Protein AF-X1E195-F1 (afdb_monomer_lite)

Structure (mmCIF, N/CA/C/O backbone):
data_AF-X1E195-F1
#
_entry.id   AF-X1E195-F1
#
loop_
_atom_site.group_PDB
_atom_site.id
_atom_site.type_symbol
_atom_site.label_atom_id
_atom_site.label_alt_id
_atom_site.label_comp_id
_atom_site.label_asym_id
_atom_site.label_entity_id
_atom_site.label_seq_id
_atom_site.pdbx_PDB_ins_code
_atom_site.Cartn_x
_atom_site.Cartn_y
_atom_site.Cartn_z
_atom_site.occupancy
_atom_site.B_iso_or_equiv
_atom_site.auth_seq_id
_atom_site.auth_comp_id
_atom_site.auth_asym_id
_atom_site.auth_atom_id
_atom_site.pdbx_PDB_model_num
ATOM 1 N N . PHE A 1 1 ? 10.621 -7.093 -25.517 1.00 59.00 1 PHE A N 1
ATOM 2 C CA . PHE A 1 1 ? 11.046 -7.569 -24.187 1.00 59.00 1 PHE A CA 1
ATOM 3 C C . PHE A 1 1 ? 11.530 -6.372 -23.389 1.00 59.00 1 PHE A C 1
ATOM 5 O O . PHE A 1 1 ? 12.389 -5.658 -23.884 1.00 59.00 1 PHE A O 1
ATOM 12 N N . ILE A 1 2 ? 10.930 -6.096 -22.230 1.00 75.50 2 ILE A N 1
ATOM 13 C CA . ILE A 1 2 ? 11.366 -5.004 -21.343 1.00 75.50 2 ILE A CA 1
ATOM 14 C C . ILE A 1 2 ? 12.363 -5.608 -20.339 1.00 75.50 2 ILE A C 1
ATOM 16 O O . ILE A 1 2 ? 12.016 -6.642 -19.758 1.00 75.50 2 ILE A O 1
ATOM 20 N N . PRO A 1 3 ? 13.558 -5.019 -20.135 1.00 83.38 3 PRO A N 1
ATOM 21 C CA . PRO A 1 3 ? 14.528 -5.499 -19.148 1.00 83.38 3 PRO A CA 1
ATOM 22 C C . PRO A 1 3 ? 13.936 -5.565 -17.735 1.00 83.38 3 PRO A C 1
ATOM 24 O O . PRO A 1 3 ? 13.050 -4.777 -17.385 1.00 83.38 3 PRO A O 1
ATOM 27 N N . VAL A 1 4 ? 14.407 -6.511 -16.922 1.00 81.50 4 VAL A N 1
ATOM 28 C CA . VAL A 1 4 ? 13.854 -6.778 -15.581 1.00 81.50 4 VAL A CA 1
ATOM 29 C C . VAL A 1 4 ? 14.012 -5.558 -14.676 1.00 81.50 4 VAL A C 1
ATOM 31 O O . VAL A 1 4 ? 13.087 -5.204 -13.953 1.00 81.50 4 VAL A O 1
ATOM 34 N N . GLU A 1 5 ? 15.133 -4.859 -14.796 1.00 82.00 5 GLU A N 1
ATOM 35 C CA . GLU A 1 5 ? 15.492 -3.670 -14.027 1.00 82.00 5 GLU A CA 1
ATOM 36 C C . GLU A 1 5 ? 14.474 -2.549 -14.254 1.00 82.00 5 GLU A C 1
ATOM 38 O O . GLU A 1 5 ? 13.954 -1.968 -13.302 1.00 82.00 5 GLU A O 1
ATOM 43 N N . PHE A 1 6 ? 14.105 -2.305 -15.515 1.00 81.50 6 PHE A N 1
ATOM 44 C CA . PHE A 1 6 ? 13.091 -1.312 -15.867 1.00 81.50 6 PHE A CA 1
ATOM 45 C C . PHE A 1 6 ? 11.710 -1.682 -15.322 1.00 81.50 6 PHE A C 1
ATOM 47 O O . PHE A 1 6 ? 10.991 -0.812 -14.830 1.00 81.50 6 PHE A O 1
ATOM 54 N N . ARG A 1 7 ? 11.331 -2.966 -15.368 1.00 80.19 7 ARG A N 1
ATOM 55 C CA . ARG A 1 7 ? 10.049 -3.424 -14.804 1.00 80.19 7 ARG A CA 1
ATOM 56 C C . ARG A 1 7 ? 10.008 -3.224 -13.290 1.00 80.19 7 ARG A C 1
ATOM 58 O O . ARG A 1 7 ? 8.984 -2.779 -12.780 1.00 80.19 7 ARG A O 1
ATOM 65 N N . THR A 1 8 ? 11.110 -3.501 -12.597 1.00 83.19 8 THR A N 1
ATOM 66 C CA . THR A 1 8 ? 11.234 -3.305 -11.148 1.00 83.19 8 THR A CA 1
ATOM 67 C C . THR A 1 8 ? 11.143 -1.831 -10.774 1.00 83.19 8 THR A C 1
ATOM 69 O O . THR A 1 8 ? 10.352 -1.479 -9.908 1.00 83.19 8 THR A O 1
ATOM 72 N N . VAL A 1 9 ? 11.866 -0.951 -11.472 1.00 83.62 9 VAL A N 1
ATOM 73 C CA . VAL A 1 9 ? 11.823 0.500 -11.225 1.00 83.62 9 VAL A CA 1
ATOM 74 C C . VAL A 1 9 ? 10.405 1.058 -11.388 1.00 83.62 9 VAL A C 1
ATOM 76 O O . VAL A 1 9 ? 9.917 1.802 -10.539 1.00 83.62 9 VAL A O 1
ATOM 79 N N . ILE A 1 10 ? 9.711 0.659 -12.456 1.00 81.50 10 ILE A N 1
ATOM 80 C CA . ILE A 1 10 ? 8.328 1.080 -12.704 1.00 81.50 10 ILE A CA 1
ATOM 81 C C . ILE A 1 10 ? 7.386 0.513 -11.631 1.00 81.50 10 ILE A C 1
ATOM 83 O O . ILE A 1 10 ? 6.524 1.231 -11.123 1.00 81.50 10 ILE A O 1
ATOM 87 N N . SER A 1 11 ? 7.562 -0.757 -11.255 1.00 81.25 11 SER A N 1
ATOM 88 C CA . SER A 1 11 ? 6.790 -1.393 -10.183 1.00 81.25 11 SER A CA 1
ATOM 89 C C . SER A 1 11 ? 6.966 -0.661 -8.851 1.00 81.25 11 SER A C 1
ATOM 91 O O . SER A 1 11 ? 5.976 -0.367 -8.185 1.00 81.25 11 SER A O 1
ATOM 93 N N . ASN A 1 12 ? 8.201 -0.300 -8.495 1.00 84.44 12 ASN A N 1
ATOM 94 C CA . ASN A 1 12 ? 8.529 0.428 -7.270 1.00 84.44 12 ASN A CA 1
ATOM 95 C C . ASN A 1 12 ? 7.882 1.812 -7.245 1.00 84.44 12 ASN A C 1
ATOM 97 O O . ASN A 1 12 ? 7.271 2.187 -6.244 1.00 84.44 12 ASN A O 1
ATOM 101 N N . PHE A 1 13 ? 7.914 2.523 -8.373 1.00 84.31 13 PHE A N 1
ATOM 102 C CA . PHE A 1 13 ? 7.269 3.825 -8.502 1.00 84.31 13 PHE A CA 1
ATOM 103 C C . PHE A 1 13 ? 5.759 3.752 -8.255 1.00 84.31 13 PHE A C 1
ATOM 105 O O . PHE A 1 13 ? 5.232 4.479 -7.412 1.00 84.31 13 PHE A O 1
ATOM 112 N N . PHE A 1 14 ? 5.054 2.840 -8.933 1.00 81.88 14 PHE A N 1
ATOM 113 C CA . PHE A 1 14 ? 3.611 2.671 -8.729 1.00 81.88 14 PHE A CA 1
ATOM 114 C C . PHE A 1 14 ? 3.276 2.154 -7.329 1.00 81.88 14 PHE A C 1
ATOM 116 O O . PHE A 1 14 ? 2.253 2.527 -6.753 1.00 81.88 14 PHE A O 1
ATOM 123 N N . TYR A 1 15 ? 4.139 1.320 -6.755 1.00 83.06 15 TYR A N 1
ATOM 124 C CA . TYR A 1 15 ? 3.988 0.851 -5.388 1.00 83.06 15 TYR A CA 1
ATOM 125 C C . TYR A 1 15 ? 4.113 2.001 -4.372 1.00 83.06 15 TYR A C 1
ATOM 127 O O . TYR A 1 15 ? 3.313 2.089 -3.432 1.00 83.06 15 TYR A O 1
ATOM 135 N N . ASN A 1 16 ? 5.074 2.907 -4.578 1.00 86.25 16 ASN A N 1
ATOM 136 C CA . ASN A 1 16 ? 5.259 4.113 -3.774 1.00 86.25 16 ASN A CA 1
ATOM 137 C C . ASN A 1 16 ? 4.086 5.088 -3.947 1.00 86.25 16 ASN A C 1
ATOM 139 O O . ASN A 1 16 ? 3.608 5.653 -2.972 1.00 86.25 16 ASN A O 1
ATOM 143 N N . LEU A 1 17 ? 3.555 5.227 -5.163 1.00 84.44 17 LEU A N 1
ATOM 144 C CA . LEU A 1 17 ? 2.428 6.116 -5.455 1.00 84.44 17 LEU A CA 1
ATOM 145 C C . LEU A 1 17 ? 1.119 5.676 -4.775 1.00 84.44 17 LEU A C 1
ATOM 147 O O . LEU A 1 17 ? 0.302 6.519 -4.417 1.00 84.44 17 LEU A O 1
ATOM 151 N N . ARG A 1 18 ? 0.953 4.372 -4.516 1.00 82.62 18 ARG A N 1
ATOM 152 C CA . ARG A 1 18 ? -0.170 3.800 -3.743 1.00 82.62 18 ARG A CA 1
ATOM 153 C C . ARG A 1 18 ? -0.014 3.900 -2.222 1.00 82.62 18 ARG A C 1
ATOM 155 O O . ARG A 1 18 ? -0.838 3.361 -1.484 1.00 82.62 18 ARG A O 1
ATOM 162 N N . PHE A 1 19 ? 1.019 4.588 -1.739 1.00 87.44 19 PHE A N 1
ATOM 163 C CA . PHE A 1 19 ? 1.229 4.874 -0.318 1.00 87.44 19 PHE A CA 1
ATOM 164 C C . PHE A 1 19 ? -0.007 5.452 0.408 1.00 87.44 19 PHE A C 1
ATOM 166 O O . PHE A 1 19 ? -0.307 4.956 1.497 1.00 87.44 19 PHE A O 1
ATOM 173 N N . PRO A 1 20 ? -0.766 6.423 -0.151 1.00 86.75 20 PRO A N 1
ATOM 174 C CA . PRO A 1 20 ? -1.887 7.041 0.562 1.00 86.75 20 PRO A CA 1
ATOM 175 C C . PRO A 1 20 ? -2.948 6.034 1.020 1.00 86.75 20 PRO A C 1
ATOM 177 O O . PRO A 1 20 ? -3.450 6.146 2.136 1.00 86.75 20 PRO A O 1
ATOM 180 N N . ILE A 1 21 ? -3.228 5.010 0.206 1.00 86.06 21 ILE A N 1
ATOM 181 C CA . ILE A 1 21 ? -4.182 3.938 0.527 1.00 86.06 21 ILE A CA 1
ATOM 182 C C . ILE A 1 21 ? -3.751 3.212 1.806 1.00 86.06 21 ILE A C 1
ATOM 184 O O . ILE A 1 21 ? -4.523 3.094 2.758 1.00 86.06 21 ILE A O 1
ATOM 188 N N . ARG A 1 22 ? -2.494 2.754 1.846 1.00 88.44 22 ARG A N 1
ATOM 189 C CA . ARG A 1 22 ? -1.944 1.983 2.972 1.00 88.44 22 ARG A CA 1
ATOM 190 C C . ARG A 1 22 ? -1.816 2.840 4.226 1.00 88.44 22 ARG A C 1
ATOM 192 O O . ARG A 1 22 ? -2.089 2.368 5.329 1.00 88.44 22 ARG A O 1
ATOM 199 N N . PHE A 1 23 ? -1.436 4.106 4.060 1.00 90.12 23 PHE A N 1
ATOM 200 C CA . PHE A 1 23 ? -1.293 5.058 5.154 1.00 90.12 23 PHE A CA 1
ATOM 201 C C . PHE A 1 23 ? -2.630 5.371 5.827 1.00 90.12 23 PHE A C 1
ATOM 203 O O . PHE A 1 23 ? -2.749 5.223 7.043 1.00 90.12 23 PHE A O 1
ATOM 210 N N . VAL A 1 24 ? -3.652 5.734 5.044 1.00 90.00 24 VAL A N 1
ATOM 211 C CA . VAL A 1 24 ? -4.993 6.038 5.564 1.00 90.00 24 VAL A CA 1
ATOM 212 C C . VAL A 1 24 ? -5.589 4.810 6.249 1.00 90.00 24 VAL A C 1
ATOM 214 O O . VAL A 1 24 ? -6.061 4.916 7.377 1.00 90.00 24 VAL A O 1
ATOM 217 N N . ASN A 1 25 ? -5.496 3.629 5.634 1.00 90.56 25 ASN A N 1
ATOM 218 C CA . ASN A 1 25 ? -5.968 2.389 6.254 1.00 90.56 25 ASN A CA 1
ATOM 219 C C . ASN A 1 25 ? -5.206 2.046 7.548 1.00 90.56 25 ASN A C 1
ATOM 221 O O . ASN A 1 25 ? -5.823 1.679 8.546 1.00 90.56 25 ASN A O 1
ATOM 225 N N . SER A 1 26 ? -3.885 2.241 7.590 1.00 89.94 26 SER A N 1
ATOM 226 C CA . SER A 1 26 ? -3.094 2.043 8.815 1.00 89.94 26 SER A CA 1
ATOM 227 C C . SER A 1 26 ? -3.515 2.987 9.945 1.00 89.94 26 SER A C 1
ATOM 229 O O . SER A 1 26 ? -3.553 2.573 11.105 1.00 89.94 26 SER A O 1
ATOM 231 N N . LEU A 1 27 ? -3.856 4.238 9.618 1.00 90.88 27 LEU A N 1
ATOM 232 C CA . LEU A 1 27 ? -4.391 5.202 10.581 1.00 90.88 27 LEU A CA 1
ATOM 233 C C . LEU A 1 27 ? -5.783 4.799 11.075 1.00 90.88 27 LEU A C 1
ATOM 235 O O . LEU A 1 27 ? -6.015 4.798 12.282 1.00 90.88 27 LEU A O 1
ATOM 239 N N . LEU A 1 28 ? -6.682 4.406 10.167 1.00 90.00 28 LEU A N 1
ATOM 240 C CA . LEU A 1 28 ? -8.039 3.964 10.507 1.00 90.00 28 LEU A CA 1
ATOM 241 C C . LEU A 1 28 ? -8.057 2.707 11.387 1.00 90.00 28 LEU A C 1
ATOM 243 O O . LEU A 1 28 ? -9.018 2.488 12.116 1.00 90.00 28 LEU A O 1
ATOM 247 N N . GLN A 1 29 ? -7.007 1.890 11.335 1.00 90.88 29 GLN A N 1
ATOM 248 C CA . GLN A 1 29 ? -6.828 0.712 12.189 1.00 90.88 29 GLN A CA 1
ATOM 249 C C . GLN A 1 29 ? -6.048 0.998 13.486 1.00 90.88 29 GLN A C 1
ATOM 251 O O . GLN A 1 29 ? -5.655 0.065 14.182 1.00 90.88 29 GLN A O 1
ATOM 256 N N . PHE A 1 30 ? -5.746 2.266 13.792 1.00 90.25 30 PHE A N 1
ATOM 257 C CA . PHE A 1 30 ? -4.897 2.689 14.918 1.00 90.25 30 PHE A CA 1
ATOM 258 C C . PHE A 1 30 ? -3.501 2.038 14.956 1.00 90.25 30 PHE A C 1
ATOM 260 O O . PHE A 1 30 ? -2.856 1.951 16.004 1.00 90.25 30 PHE A O 1
ATOM 267 N N . LYS A 1 31 ? -2.966 1.620 13.804 1.00 88.88 31 LYS A N 1
ATOM 268 C CA . LYS A 1 31 ? -1.632 1.013 13.695 1.00 88.88 31 LYS A CA 1
ATOM 269 C C . LYS A 1 31 ? -0.563 2.093 13.505 1.00 88.88 31 LYS A C 1
ATOM 271 O O . LYS A 1 31 ? 0.096 2.149 12.467 1.00 88.88 31 LYS A O 1
ATOM 276 N N . GLY A 1 32 ? -0.353 2.929 14.525 1.00 87.44 32 GLY A N 1
ATOM 277 C CA . GLY A 1 32 ? 0.564 4.080 14.468 1.00 87.44 32 GLY A CA 1
ATOM 278 C C . GLY A 1 32 ? 1.987 3.730 14.010 1.00 87.44 32 GLY A C 1
ATOM 279 O O . GLY A 1 32 ? 2.534 4.399 13.141 1.00 87.44 32 GLY 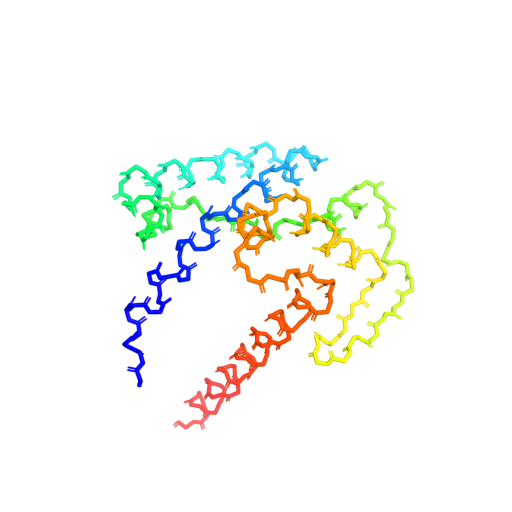A O 1
ATOM 280 N N . ILE A 1 33 ? 2.556 2.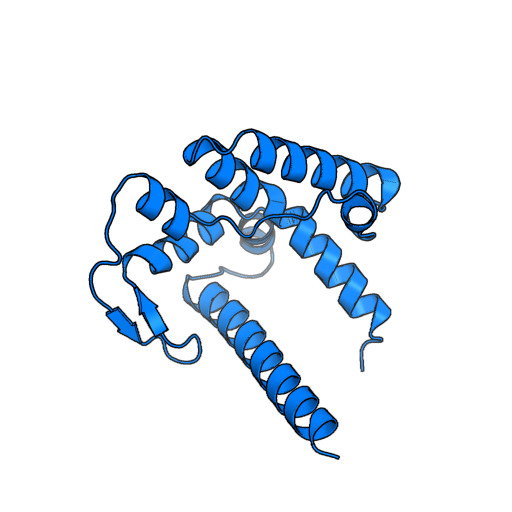622 14.500 1.00 87.88 33 ILE A N 1
ATOM 281 C CA . ILE A 1 33 ? 3.894 2.160 14.083 1.00 87.88 33 ILE A CA 1
ATOM 282 C C . ILE A 1 33 ? 3.932 1.866 12.578 1.00 87.88 33 ILE A C 1
ATOM 284 O O . ILE A 1 33 ? 4.881 2.252 11.899 1.00 87.88 33 ILE A O 1
ATOM 288 N N . LYS A 1 34 ? 2.898 1.211 12.036 1.00 86.81 34 LYS A N 1
ATOM 289 C CA . LYS A 1 34 ? 2.831 0.899 10.602 1.00 86.81 34 LYS A CA 1
ATOM 290 C C . LYS A 1 34 ? 2.640 2.156 9.762 1.00 86.81 34 LYS A C 1
ATOM 292 O O . LYS A 1 34 ? 3.323 2.308 8.757 1.00 86.81 34 LYS A O 1
ATOM 297 N N . ALA A 1 35 ? 1.779 3.070 10.206 1.00 88.12 35 ALA A N 1
ATOM 298 C CA . ALA A 1 35 ? 1.557 4.346 9.534 1.00 88.12 35 ALA A CA 1
ATOM 299 C C . ALA A 1 35 ? 2.855 5.171 9.444 1.00 88.12 35 ALA A C 1
ATOM 301 O O . ALA A 1 35 ? 3.183 5.690 8.378 1.00 88.12 35 ALA A O 1
ATOM 302 N N . THR A 1 36 ? 3.639 5.228 10.526 1.00 89.25 36 THR A N 1
ATOM 303 C CA . THR A 1 36 ? 4.942 5.911 10.537 1.00 89.25 36 THR A CA 1
ATOM 304 C C . THR A 1 36 ? 5.971 5.205 9.657 1.00 89.25 36 THR A C 1
ATOM 306 O O . THR A 1 36 ? 6.720 5.879 8.953 1.00 89.25 36 THR A O 1
ATOM 309 N N . LYS A 1 37 ? 6.001 3.863 9.646 1.00 88.88 37 LYS A N 1
ATOM 310 C CA . LYS A 1 37 ? 6.882 3.103 8.744 1.00 88.88 37 LYS A CA 1
ATOM 311 C C . LYS A 1 37 ? 6.561 3.377 7.272 1.00 88.88 37 LYS A C 1
ATOM 313 O O . LYS A 1 37 ? 7.478 3.620 6.495 1.00 88.88 37 LYS A O 1
ATOM 318 N N . GLU A 1 38 ? 5.281 3.395 6.909 1.00 89.06 38 GLU A N 1
ATOM 319 C CA . GLU A 1 38 ? 4.820 3.745 5.560 1.00 89.06 38 GLU A CA 1
ATOM 320 C C . GLU A 1 38 ? 5.207 5.182 5.194 1.00 89.06 38 GLU A C 1
ATOM 322 O O . GLU A 1 38 ? 5.744 5.408 4.113 1.00 89.06 38 GLU A O 1
ATOM 327 N N . LEU A 1 39 ? 4.990 6.151 6.096 1.00 90.00 39 LEU A N 1
ATOM 328 C CA . LEU A 1 39 ? 5.362 7.551 5.860 1.00 90.00 39 LEU A CA 1
ATOM 329 C C . LEU A 1 39 ? 6.867 7.707 5.657 1.00 90.00 39 LEU A C 1
ATOM 331 O O . LEU A 1 39 ? 7.300 8.337 4.695 1.00 90.00 39 LEU A O 1
ATOM 335 N N . GLY A 1 40 ? 7.666 7.123 6.552 1.00 88.31 40 GLY A N 1
ATOM 336 C CA . GLY A 1 40 ? 9.121 7.148 6.455 1.00 88.31 40 GLY A CA 1
ATOM 337 C C . GLY A 1 40 ? 9.605 6.488 5.168 1.00 88.31 40 GLY A C 1
ATOM 338 O O . GLY A 1 40 ? 10.450 7.047 4.471 1.00 88.31 40 GLY A O 1
ATOM 339 N N . GLY A 1 41 ? 9.020 5.344 4.806 1.00 87.69 41 GLY A N 1
ATOM 340 C CA . GLY A 1 41 ? 9.333 4.648 3.566 1.00 87.69 41 GLY A CA 1
ATOM 341 C C . GLY A 1 41 ? 9.002 5.476 2.325 1.00 87.69 41 GLY A C 1
ATOM 342 O O . GLY A 1 41 ? 9.847 5.614 1.443 1.00 87.69 41 GLY A O 1
ATOM 343 N N . PHE A 1 42 ? 7.821 6.100 2.284 1.00 88.88 42 PHE A N 1
ATOM 344 C CA . PHE A 1 42 ? 7.418 6.988 1.194 1.00 88.88 42 PHE A CA 1
ATOM 345 C C . PHE A 1 42 ? 8.341 8.198 1.065 1.00 88.88 42 PHE A C 1
ATOM 347 O O . PHE A 1 42 ? 8.775 8.525 -0.040 1.00 88.88 42 PHE A O 1
ATOM 354 N N . LEU A 1 43 ? 8.682 8.851 2.179 1.00 89.12 43 LEU A N 1
ATOM 355 C CA . LEU A 1 43 ? 9.586 9.999 2.177 1.00 89.12 43 LEU A CA 1
ATOM 356 C C . LEU A 1 43 ? 10.976 9.613 1.676 1.00 89.12 43 LEU A C 1
ATOM 358 O O . LEU A 1 43 ? 11.524 10.313 0.829 1.00 89.12 43 LEU A O 1
ATOM 362 N N . LEU A 1 44 ? 11.534 8.491 2.133 1.00 86.94 44 LEU A N 1
ATOM 363 C CA . LEU A 1 44 ? 12.861 8.037 1.707 1.00 86.94 44 LEU A CA 1
ATOM 364 C C . LEU A 1 44 ? 12.892 7.602 0.246 1.00 86.94 44 LEU A C 1
ATOM 366 O O . LEU A 1 44 ? 13.788 8.003 -0.496 1.00 86.94 44 LEU A O 1
ATOM 370 N N . ASN A 1 45 ? 11.896 6.835 -0.192 1.00 87.31 45 ASN A N 1
ATOM 371 C CA . ASN A 1 45 ? 11.771 6.440 -1.590 1.00 87.31 45 ASN A CA 1
ATOM 372 C C . ASN A 1 45 ? 11.571 7.666 -2.493 1.00 87.31 45 ASN A C 1
ATOM 374 O O . ASN A 1 45 ? 12.134 7.728 -3.581 1.00 87.31 45 ASN A O 1
ATOM 378 N N . SER A 1 46 ? 10.827 8.677 -2.041 1.00 85.31 46 SER A N 1
ATOM 379 C CA . SER A 1 46 ? 10.567 9.880 -2.839 1.00 85.31 46 SER A CA 1
ATOM 380 C C . SER A 1 46 ? 11.758 10.844 -2.881 1.00 85.31 46 SER A C 1
ATOM 382 O O . SER A 1 46 ? 12.006 11.448 -3.921 1.00 85.31 46 SER A O 1
ATOM 384 N N . THR A 1 47 ? 12.512 10.974 -1.786 1.00 86.88 47 THR A N 1
ATOM 385 C CA . THR A 1 47 ? 13.668 11.884 -1.690 1.00 86.88 47 THR A CA 1
ATOM 386 C C . THR A 1 47 ? 14.949 11.258 -2.235 1.00 86.88 47 THR A C 1
ATOM 388 O O . THR A 1 47 ? 15.551 11.794 -3.160 1.00 86.88 47 THR A O 1
ATOM 391 N N . VAL A 1 48 ? 15.355 10.111 -1.691 1.00 86.06 48 VAL A N 1
ATOM 392 C CA . VAL A 1 48 ? 16.607 9.425 -2.046 1.00 86.06 48 VAL A CA 1
ATOM 393 C C . VAL A 1 48 ? 16.408 8.524 -3.263 1.00 86.06 48 VAL A C 1
ATOM 395 O O . VAL A 1 48 ? 17.267 8.449 -4.135 1.00 86.06 48 VAL A O 1
ATOM 398 N N . GLY A 1 49 ? 15.252 7.866 -3.358 1.00 79.75 49 GLY A N 1
ATOM 399 C CA . GLY A 1 49 ? 14.916 6.946 -4.446 1.00 79.75 49 GLY A CA 1
ATOM 400 C C . GLY A 1 49 ? 14.412 7.616 -5.727 1.00 79.75 49 GLY A C 1
ATOM 401 O O . GLY A 1 49 ? 13.695 6.966 -6.482 1.00 79.75 49 GLY A O 1
ATOM 402 N N . LEU A 1 50 ? 14.741 8.888 -5.986 1.00 83.12 50 LEU A N 1
ATOM 403 C CA . LEU A 1 50 ? 14.327 9.624 -7.192 1.00 83.12 50 LEU A CA 1
ATOM 404 C C . LEU A 1 50 ? 12.805 9.543 -7.440 1.00 83.12 50 LEU A C 1
ATOM 406 O O . LEU A 1 50 ? 12.356 8.944 -8.415 1.00 83.12 50 LEU A O 1
ATOM 410 N N . ALA A 1 51 ? 11.998 10.122 -6.545 1.00 81.31 51 ALA A N 1
ATOM 411 C CA . ALA A 1 51 ? 10.528 10.118 -6.617 1.00 81.31 51 ALA A CA 1
ATOM 412 C C . ALA A 1 51 ? 9.857 8.726 -6.523 1.00 81.31 51 ALA A C 1
ATOM 414 O O . ALA A 1 51 ? 8.713 8.551 -6.941 1.00 81.31 51 ALA A O 1
ATOM 415 N N . GLY A 1 52 ? 10.534 7.736 -5.937 1.00 78.38 52 GLY A N 1
ATOM 416 C CA . GLY A 1 52 ? 9.994 6.393 -5.704 1.00 78.38 52 GLY A CA 1
ATOM 417 C C . GLY A 1 52 ? 10.424 5.341 -6.723 1.00 78.38 52 GLY A C 1
ATOM 418 O O . GLY A 1 52 ? 9.950 4.212 -6.657 1.00 78.38 52 GLY A O 1
ATOM 419 N N . LEU A 1 53 ? 11.322 5.687 -7.647 1.00 81.81 53 LEU A N 1
ATOM 420 C CA . LEU A 1 53 ? 11.920 4.752 -8.606 1.00 81.81 53 LEU A CA 1
ATOM 421 C C . LEU A 1 53 ? 12.856 3.743 -7.913 1.00 81.81 53 LEU A C 1
ATOM 423 O O . LEU A 1 53 ? 12.925 2.575 -8.298 1.00 81.81 53 LEU A O 1
ATOM 427 N N . GLY A 1 54 ? 13.563 4.195 -6.876 1.00 80.94 54 GLY A N 1
ATOM 428 C CA . GLY A 1 54 ? 14.442 3.396 -6.029 1.00 80.94 54 GLY A CA 1
ATOM 429 C C . GLY A 1 54 ? 13.772 2.987 -4.717 1.00 80.94 54 GLY A C 1
ATOM 430 O O . GLY A 1 54 ? 13.248 3.824 -3.984 1.00 80.94 54 GLY A O 1
ATOM 431 N N . GLU A 1 55 ? 13.844 1.697 -4.391 1.00 79.62 55 GLU A N 1
ATOM 432 C CA . GLU A 1 55 ? 13.313 1.119 -3.151 1.00 79.62 55 GLU A CA 1
ATOM 433 C C . GLU A 1 55 ? 14.356 1.184 -2.018 1.00 79.62 55 GLU A C 1
ATOM 435 O O . GLU A 1 55 ? 14.945 0.188 -1.590 1.00 79.62 55 GLU A O 1
ATOM 440 N N . VAL A 1 56 ? 14.628 2.398 -1.540 1.00 77.81 56 VAL A N 1
ATOM 441 C CA . VAL A 1 56 ? 15.615 2.649 -0.474 1.00 77.81 56 VAL A CA 1
ATOM 442 C C . VAL A 1 56 ? 15.063 2.229 0.890 1.00 77.81 56 VAL A C 1
ATOM 444 O O . VAL A 1 56 ? 15.784 1.651 1.701 1.00 77.81 56 VAL A O 1
ATOM 447 N N . ALA A 1 57 ? 13.763 2.436 1.119 1.00 76.69 57 ALA A N 1
ATOM 448 C CA . ALA A 1 57 ? 13.073 2.127 2.372 1.00 76.69 57 ALA A CA 1
ATOM 449 C C . ALA A 1 57 ? 13.230 0.664 2.825 1.00 76.69 57 ALA A C 1
ATOM 451 O O . ALA A 1 57 ? 13.337 0.385 4.022 1.00 76.69 57 ALA A O 1
ATOM 452 N N . SER A 1 58 ? 13.303 -0.272 1.877 1.00 75.50 58 SER A N 1
ATOM 453 C CA . SER A 1 58 ? 13.436 -1.705 2.165 1.00 75.50 58 SER A CA 1
ATOM 454 C C . SER A 1 58 ? 14.785 -2.087 2.773 1.00 75.50 58 SER A C 1
ATOM 456 O O . SER A 1 58 ? 14.871 -3.112 3.448 1.00 75.50 58 SER A O 1
ATOM 458 N N . HIS A 1 59 ? 15.810 -1.241 2.626 1.00 76.94 59 HIS A N 1
ATOM 459 C CA . HIS A 1 59 ? 17.108 -1.422 3.279 1.00 76.94 59 HIS A CA 1
ATOM 460 C C . HIS A 1 59 ? 17.093 -0.997 4.757 1.00 76.94 59 HIS A C 1
ATOM 462 O O . HIS A 1 59 ? 17.980 -1.392 5.508 1.00 76.94 59 HIS A O 1
ATOM 468 N N . TRP A 1 60 ? 16.097 -0.213 5.190 1.00 72.69 60 TRP A N 1
ATOM 469 C CA . TRP A 1 60 ? 15.985 0.333 6.554 1.00 72.69 60 TRP A CA 1
ATOM 470 C C . TRP A 1 60 ? 14.819 -0.272 7.359 1.00 72.69 60 TRP A C 1
ATOM 472 O O . TRP A 1 60 ? 14.334 0.337 8.307 1.00 72.69 60 TRP A O 1
ATOM 482 N N . ASP A 1 61 ? 14.342 -1.466 6.983 1.00 75.25 61 ASP A N 1
ATOM 483 C CA . ASP A 1 61 ? 13.196 -2.161 7.609 1.00 75.25 61 ASP A CA 1
ATOM 484 C C . ASP A 1 61 ? 11.885 -1.339 7.653 1.00 75.25 61 ASP A C 1
ATOM 486 O O . ASP A 1 61 ? 10.950 -1.593 8.428 1.00 75.25 61 ASP A O 1
ATOM 490 N N . LEU A 1 62 ? 11.764 -0.361 6.756 1.00 76.44 62 LEU A N 1
ATOM 491 C CA . LEU A 1 62 ? 10.547 0.419 6.546 1.00 76.44 62 LEU A CA 1
ATOM 492 C C . LEU A 1 62 ? 9.657 -0.289 5.531 1.00 76.44 62 LEU A C 1
ATOM 494 O O . LEU A 1 62 ? 9.210 0.297 4.547 1.00 76.44 62 LEU A O 1
ATOM 498 N N . LYS A 1 63 ? 9.445 -1.590 5.761 1.00 71.62 63 LYS A N 1
ATOM 499 C CA . LYS A 1 63 ? 8.675 -2.418 4.847 1.00 71.62 63 LYS A CA 1
ATOM 500 C C . LYS A 1 63 ? 7.211 -1.980 4.867 1.00 71.62 63 LYS A C 1
ATOM 502 O O . LYS A 1 63 ? 6.589 -1.997 5.934 1.00 71.62 63 LYS A O 1
ATOM 507 N N . PRO A 1 64 ? 6.668 -1.616 3.704 1.00 67.12 64 PRO A N 1
ATOM 508 C CA . PRO A 1 64 ? 5.274 -1.255 3.581 1.00 67.12 64 PRO A CA 1
ATOM 509 C C . PRO A 1 64 ? 4.374 -2.468 3.869 1.00 67.12 64 PRO A C 1
ATOM 511 O O . PRO A 1 64 ? 4.683 -3.609 3.518 1.00 67.12 64 PRO A O 1
ATOM 514 N N . SER A 1 65 ? 3.273 -2.220 4.572 1.00 74.50 65 SER A N 1
ATOM 515 C CA . SER A 1 65 ? 2.263 -3.201 4.950 1.00 74.50 65 SER A CA 1
ATOM 516 C C . SER A 1 65 ? 1.080 -3.049 3.998 1.00 74.50 65 SER A C 1
ATOM 518 O O . SER A 1 65 ? 0.495 -1.969 3.963 1.00 74.50 65 SER A O 1
ATOM 520 N N . PRO A 1 66 ? 0.683 -4.094 3.249 1.00 78.94 66 PRO A N 1
ATOM 521 C CA . PRO A 1 66 ? -0.444 -4.030 2.321 1.00 78.94 66 PRO A CA 1
ATOM 522 C C . PRO A 1 66 ? -1.777 -3.968 3.089 1.00 78.94 66 PRO A C 1
ATOM 524 O O . PRO A 1 66 ? -2.491 -4.961 3.197 1.00 78.94 66 PRO A O 1
ATOM 527 N N . GLU A 1 67 ? -2.067 -2.809 3.678 1.00 86.06 67 GLU A N 1
ATOM 528 C CA . GLU A 1 67 ? -3.302 -2.504 4.397 1.00 86.06 67 GLU A CA 1
ATOM 529 C C . GLU A 1 67 ? -4.328 -1.937 3.408 1.00 86.06 67 GLU A C 1
ATOM 531 O O . GLU A 1 67 ? -4.027 -1.021 2.637 1.00 86.06 67 GLU A O 1
ATOM 536 N N . ASP A 1 68 ? -5.536 -2.488 3.450 1.00 87.12 68 ASP A N 1
ATOM 537 C CA . ASP A 1 68 ? -6.666 -2.129 2.594 1.00 87.12 68 ASP A CA 1
ATOM 538 C C . ASP A 1 68 ? -7.934 -1.909 3.436 1.00 87.12 68 ASP A C 1
ATOM 540 O O . ASP A 1 68 ? -7.982 -2.232 4.630 1.00 87.12 68 ASP A O 1
ATOM 544 N N . LEU A 1 69 ? -8.980 -1.355 2.822 1.00 87.25 69 LEU A N 1
ATOM 545 C CA . LEU A 1 69 ? -10.258 -1.121 3.496 1.00 87.25 69 LEU A CA 1
ATOM 546 C C . LEU A 1 69 ? -10.919 -2.406 3.985 1.00 87.25 69 LEU A C 1
ATOM 548 O O . LEU A 1 69 ? -11.637 -2.364 4.980 1.00 87.25 69 LEU A O 1
ATOM 552 N N . GLY A 1 70 ? -10.692 -3.544 3.328 1.00 86.81 70 GLY A N 1
ATOM 553 C CA . GLY A 1 70 ? -11.221 -4.826 3.786 1.00 86.81 70 GLY A CA 1
ATOM 554 C C . GLY A 1 70 ? -10.657 -5.195 5.159 1.00 86.81 70 GLY A C 1
ATOM 555 O O . GLY A 1 70 ? -11.408 -5.538 6.073 1.00 86.81 70 GLY A O 1
ATOM 556 N N . GLN A 1 71 ? -9.346 -5.045 5.335 1.00 87.62 71 GLN A N 1
ATOM 557 C CA . GLN A 1 71 ? -8.660 -5.228 6.614 1.00 87.62 71 GLN A CA 1
ATOM 558 C C . GLN A 1 71 ? -9.103 -4.188 7.642 1.00 87.62 71 GLN A C 1
ATOM 560 O O . GLN A 1 71 ? -9.363 -4.546 8.792 1.00 87.62 71 GLN A O 1
ATOM 565 N N . THR A 1 72 ? -9.266 -2.930 7.227 1.00 89.25 72 THR A N 1
ATOM 566 C CA . THR A 1 72 ? -9.768 -1.865 8.101 1.00 89.25 72 THR A CA 1
ATOM 567 C C . THR A 1 72 ? -11.160 -2.188 8.626 1.00 89.25 72 THR A C 1
ATOM 569 O O . THR A 1 72 ? -11.374 -2.184 9.833 1.00 89.25 72 THR A O 1
ATOM 572 N N . LEU A 1 73 ? -12.100 -2.560 7.760 1.00 89.12 73 LEU A N 1
ATOM 573 C CA . LEU A 1 73 ? -13.436 -2.986 8.176 1.00 89.12 73 LEU A CA 1
ATOM 574 C C . LEU A 1 73 ? -13.374 -4.213 9.097 1.00 89.12 73 LEU A C 1
ATOM 576 O O . LEU A 1 73 ? -14.116 -4.285 10.074 1.00 89.12 73 LEU A O 1
ATOM 580 N N . GLY A 1 74 ? -12.455 -5.145 8.832 1.00 87.69 74 GLY A N 1
ATOM 581 C CA . GLY A 1 74 ? -12.204 -6.297 9.697 1.00 87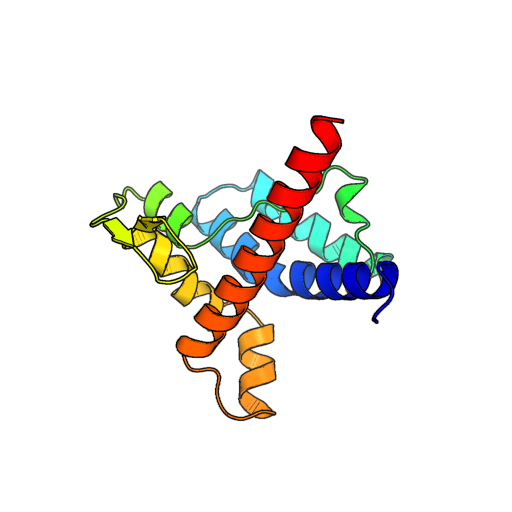.69 74 GLY A CA 1
ATOM 582 C C . GLY A 1 74 ? -11.748 -5.909 11.104 1.00 87.69 74 GLY A C 1
ATOM 583 O O . GLY A 1 74 ? -12.229 -6.484 12.077 1.00 87.69 74 GLY A O 1
ATOM 584 N N . TYR A 1 75 ? -10.876 -4.904 11.223 1.00 89.06 75 TYR A N 1
ATOM 585 C CA . TYR A 1 75 ? -10.428 -4.360 12.508 1.00 89.06 75 TYR A CA 1
ATOM 586 C C . TYR A 1 75 ? -11.591 -3.776 13.327 1.00 89.06 75 TYR A C 1
ATOM 588 O O . TYR A 1 75 ? -11.650 -3.966 14.538 1.00 89.06 75 TYR A O 1
ATOM 596 N N . TRP A 1 76 ? -12.558 -3.142 12.660 1.00 90.25 76 TRP A N 1
ATOM 597 C CA . TRP A 1 76 ? -13.761 -2.576 13.283 1.00 90.25 76 TRP A CA 1
ATOM 598 C C . TRP A 1 76 ? -14.891 -3.593 13.520 1.00 90.25 76 TRP A C 1
ATOM 600 O O . TRP A 1 76 ? -16.001 -3.212 13.887 1.00 90.25 76 TRP A O 1
ATOM 610 N N . GLY A 1 77 ? -14.628 -4.890 13.337 1.00 87.12 77 GLY A N 1
ATOM 611 C CA . GLY A 1 77 ? -15.585 -5.958 13.636 1.00 87.12 77 GLY A CA 1
ATOM 612 C C . GLY A 1 77 ? -16.508 -6.339 12.478 1.00 87.12 77 GLY A C 1
ATOM 613 O O . GLY A 1 77 ? -17.415 -7.151 12.669 1.00 87.12 77 GLY A O 1
ATOM 614 N N . ALA A 1 78 ? -16.283 -5.825 11.265 1.00 87.88 78 ALA A N 1
ATOM 615 C CA . ALA A 1 78 ? -16.979 -6.337 10.092 1.00 87.88 78 ALA A CA 1
ATOM 616 C C . ALA A 1 78 ? -16.477 -7.755 9.775 1.00 87.88 78 ALA A C 1
ATOM 618 O O . ALA A 1 78 ? -15.313 -7.975 9.420 1.00 87.88 78 ALA A O 1
ATOM 619 N N . GLY A 1 79 ? -17.375 -8.734 9.887 1.00 85.38 79 GLY A N 1
ATOM 620 C CA . GLY A 1 79 ? -17.111 -10.091 9.420 1.00 85.38 79 GLY A CA 1
ATOM 621 C C . GLY A 1 79 ? -16.829 -10.123 7.914 1.00 85.38 79 GLY A C 1
ATOM 622 O O . GLY A 1 79 ? -17.134 -9.183 7.184 1.00 85.38 79 GLY A O 1
ATOM 623 N N . ASN A 1 80 ? -16.278 -11.236 7.427 1.00 82.69 80 ASN A N 1
ATOM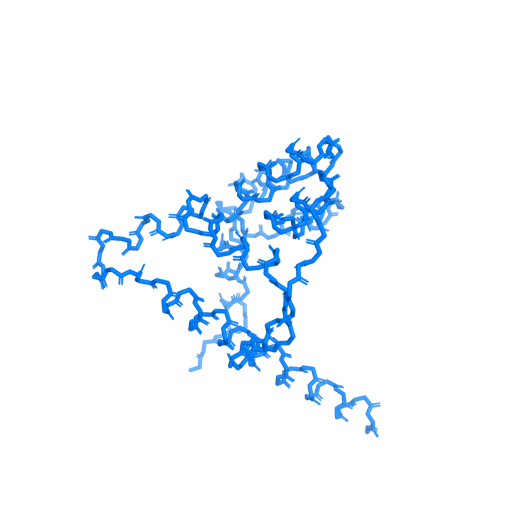 624 C CA . ASN A 1 80 ? -16.011 -11.429 5.994 1.00 82.69 80 ASN A CA 1
ATOM 625 C C . ASN A 1 80 ? -17.285 -11.270 5.125 1.00 82.69 80 ASN A C 1
ATOM 627 O O . ASN A 1 80 ? -17.209 -10.897 3.955 1.00 82.69 80 ASN A O 1
ATOM 631 N N . GLY A 1 81 ? -18.472 -11.493 5.700 1.00 85.44 81 GLY A N 1
ATOM 632 C CA . GLY A 1 81 ? -19.734 -11.503 4.965 1.00 85.44 81 GLY A CA 1
ATOM 633 C C . GLY A 1 81 ? -19.856 -12.766 4.114 1.00 85.44 81 GLY A C 1
ATOM 634 O O . GLY A 1 81 ? -19.305 -13.811 4.465 1.00 85.44 81 GLY A O 1
ATOM 635 N N . PHE A 1 82 ? -20.582 -12.683 2.999 1.00 87.31 82 PHE A N 1
ATOM 636 C CA . PHE A 1 82 ? -20.682 -13.809 2.076 1.00 87.31 82 PHE A CA 1
ATOM 637 C C . PHE A 1 82 ? -19.401 -13.977 1.258 1.00 87.31 82 PHE A C 1
ATOM 639 O O . PHE A 1 82 ? -18.689 -13.020 0.942 1.00 87.31 82 PHE A O 1
ATOM 646 N N . TYR A 1 83 ? -19.117 -15.229 0.922 1.00 87.75 83 TYR A N 1
ATOM 647 C CA . TYR A 1 83 ? -17.980 -15.599 0.101 1.00 87.75 83 TYR A CA 1
ATOM 648 C C . TYR A 1 83 ? -18.299 -15.381 -1.382 1.00 87.75 83 TYR A C 1
ATOM 650 O O . TYR A 1 83 ? -19.362 -15.778 -1.861 1.00 87.75 83 TYR A O 1
ATOM 658 N N . ILE A 1 84 ? -17.371 -14.758 -2.105 1.00 87.38 84 ILE A N 1
ATOM 659 C CA . ILE A 1 84 ? -17.475 -14.438 -3.528 1.00 87.38 84 ILE A CA 1
ATOM 660 C C . ILE A 1 84 ? -16.301 -15.085 -4.251 1.00 87.38 84 ILE A C 1
ATOM 662 O O . ILE A 1 84 ? -15.138 -14.872 -3.909 1.00 87.38 84 ILE A O 1
ATOM 666 N N . MET A 1 85 ? -16.605 -15.844 -5.297 1.00 86.88 85 MET A N 1
ATOM 667 C CA . MET A 1 85 ? -15.592 -16.340 -6.218 1.00 86.88 85 MET A CA 1
ATOM 668 C C . MET A 1 85 ? -15.500 -15.381 -7.399 1.00 86.88 85 MET A C 1
ATOM 670 O O . MET A 1 85 ? -16.336 -15.416 -8.303 1.00 86.88 85 MET A O 1
ATOM 674 N N . TYR A 1 86 ? -14.495 -14.509 -7.389 1.00 82.94 86 TYR A N 1
ATOM 675 C CA . TYR A 1 86 ? -14.273 -13.630 -8.528 1.00 82.94 86 TYR A CA 1
ATOM 676 C C . TYR A 1 86 ? -13.620 -14.410 -9.671 1.00 82.94 86 TYR A C 1
ATOM 678 O O . TYR A 1 86 ? -12.643 -15.133 -9.433 1.00 82.94 86 TYR A O 1
ATOM 686 N N . PRO A 1 87 ? -14.097 -14.245 -10.920 1.00 77.50 87 PRO A N 1
ATOM 687 C CA . PRO A 1 87 ? -13.396 -14.775 -12.079 1.00 77.50 87 PRO A CA 1
ATOM 688 C C . PRO A 1 87 ? -11.944 -14.288 -12.049 1.00 77.50 87 PRO A C 1
ATOM 690 O O . PRO A 1 87 ? -11.705 -13.091 -11.894 1.00 77.50 87 PRO A O 1
ATOM 693 N N . ILE A 1 88 ? -10.986 -15.212 -12.174 1.00 75.31 88 ILE A N 1
ATOM 694 C CA . ILE A 1 88 ? -9.530 -14.968 -12.198 1.00 75.31 88 ILE A CA 1
ATOM 695 C C . ILE A 1 88 ? -8.904 -14.576 -10.846 1.00 75.31 88 ILE A C 1
ATOM 697 O O . ILE A 1 88 ? -7.874 -15.133 -10.475 1.00 75.31 88 ILE A O 1
ATOM 701 N N . LEU A 1 89 ? -9.502 -13.644 -10.102 1.00 72.12 89 LEU A N 1
ATOM 702 C CA . LEU A 1 89 ? -8.948 -13.151 -8.830 1.00 72.12 89 LEU A CA 1
ATOM 703 C C . LEU A 1 89 ? -8.983 -14.200 -7.711 1.00 72.12 89 LEU A C 1
ATOM 705 O O . LEU A 1 89 ? -8.162 -14.150 -6.793 1.00 72.12 89 LEU A O 1
ATOM 709 N N . GLY A 1 90 ? -9.903 -15.163 -7.812 1.00 80.50 90 GLY A N 1
ATOM 710 C CA . GLY A 1 90 ? -10.012 -16.290 -6.897 1.00 80.50 90 GLY A CA 1
ATOM 711 C C . GLY A 1 90 ? -10.892 -16.014 -5.669 1.00 80.50 90 GLY A C 1
ATOM 712 O O . GLY A 1 90 ? -11.770 -15.145 -5.717 1.00 80.50 90 GLY A O 1
ATOM 713 N N . PRO A 1 91 ? -10.682 -16.781 -4.581 1.00 82.81 91 PRO A N 1
ATOM 714 C CA . PRO A 1 91 ? -11.407 -16.655 -3.319 1.00 82.81 91 PRO A CA 1
ATOM 715 C C . PRO A 1 91 ? -11.404 -15.227 -2.782 1.00 82.81 91 PRO A C 1
ATOM 717 O O . PRO A 1 91 ? -10.340 -14.635 -2.605 1.00 82.81 91 PRO A O 1
ATOM 720 N N . SER A 1 92 ? -12.566 -14.658 -2.485 1.00 84.19 92 SER A N 1
ATOM 721 C CA . SER A 1 92 ? -12.669 -13.378 -1.780 1.00 84.19 92 SER A CA 1
ATOM 722 C C . SER A 1 92 ? -13.954 -13.310 -0.965 1.00 84.19 92 SER A C 1
ATOM 724 O O . SER A 1 92 ? -14.841 -14.149 -1.096 1.00 84.19 92 SER A O 1
ATOM 726 N N . SER A 1 93 ? -14.056 -12.315 -0.093 1.00 87.44 93 SER A N 1
ATOM 727 C CA . SER A 1 93 ? -15.268 -12.050 0.678 1.00 87.44 93 SER A CA 1
ATOM 728 C C . SER A 1 93 ? -15.897 -10.706 0.304 1.00 87.44 93 SER A C 1
ATOM 730 O O . SER A 1 93 ? -15.244 -9.856 -0.317 1.00 87.44 93 SER A O 1
ATOM 732 N N . LEU A 1 94 ? -17.166 -10.491 0.672 1.00 86.81 94 LEU A N 1
ATOM 733 C CA . LEU A 1 94 ? -17.832 -9.195 0.494 1.00 86.81 94 LEU A CA 1
ATOM 734 C C . LEU A 1 94 ? -16.989 -8.067 1.098 1.00 86.81 94 LEU A C 1
ATOM 736 O O . LEU A 1 94 ? -16.765 -7.046 0.452 1.00 86.81 94 LEU A O 1
ATOM 740 N N . ARG A 1 95 ? -16.478 -8.276 2.314 1.00 88.88 95 ARG A N 1
ATOM 741 C CA . ARG A 1 95 ? -15.634 -7.295 2.997 1.00 88.88 95 ARG A CA 1
ATOM 742 C C . ARG A 1 95 ? -14.348 -7.025 2.229 1.00 88.88 95 ARG A C 1
ATOM 744 O O . ARG A 1 95 ? -13.981 -5.871 2.048 1.00 88.88 95 ARG A O 1
ATOM 751 N N . ASP A 1 96 ? -13.683 -8.061 1.726 1.00 85.38 96 ASP A N 1
ATOM 752 C CA . ASP A 1 96 ? -12.443 -7.860 0.971 1.00 85.38 96 ASP A CA 1
ATOM 753 C C . ASP A 1 96 ? -12.700 -7.147 -0.364 1.00 85.38 96 ASP A C 1
ATOM 755 O O . ASP A 1 96 ? -11.780 -6.584 -0.945 1.00 85.38 96 ASP A O 1
ATOM 759 N N . SER A 1 97 ? -13.938 -7.124 -0.857 1.00 84.81 97 SER A N 1
ATOM 760 C CA . SER A 1 97 ? -14.314 -6.359 -2.054 1.00 84.81 97 SER A CA 1
ATOM 761 C C . SER A 1 97 ? -14.310 -4.846 -1.801 1.00 84.81 97 SER A C 1
ATOM 763 O O . SER A 1 97 ? -14.218 -4.063 -2.745 1.00 84.81 97 SER A O 1
ATOM 765 N N . ALA A 1 98 ? -14.312 -4.412 -0.534 1.00 85.56 98 ALA A N 1
ATOM 766 C CA . ALA A 1 98 ? -14.113 -3.010 -0.170 1.00 85.56 98 ALA A CA 1
ATOM 767 C C . ALA A 1 98 ? -12.743 -2.472 -0.621 1.00 85.56 98 ALA A C 1
ATOM 769 O O . ALA A 1 98 ? -12.619 -1.267 -0.828 1.00 85.56 98 ALA A O 1
ATOM 770 N N . ARG A 1 99 ? -11.758 -3.350 -0.881 1.00 80.75 99 ARG A N 1
ATOM 771 C CA . ARG A 1 99 ? -10.449 -2.984 -1.456 1.00 80.75 99 ARG A CA 1
ATOM 772 C C . ARG A 1 99 ? -10.538 -2.329 -2.845 1.00 80.75 99 ARG A C 1
ATOM 774 O O . ARG A 1 99 ? -9.577 -1.759 -3.353 1.00 80.75 99 ARG A O 1
ATOM 781 N N . PHE A 1 100 ? -11.661 -2.503 -3.543 1.00 79.31 100 PHE A N 1
ATOM 782 C CA . PHE A 1 100 ? -11.881 -1.837 -4.827 1.00 79.31 100 PHE A CA 1
ATOM 783 C C . PHE A 1 100 ? -12.330 -0.388 -4.634 1.00 79.31 100 PHE A C 1
ATOM 785 O O . PHE A 1 100 ? -12.112 0.441 -5.514 1.00 79.31 100 PHE A O 1
ATOM 792 N N . VAL A 1 101 ? -12.935 -0.079 -3.484 1.00 81.50 101 VAL A N 1
ATOM 793 C CA . VAL A 1 101 ? -13.464 1.245 -3.162 1.00 81.50 101 VAL A CA 1
ATOM 794 C C . VAL A 1 101 ? -12.327 2.191 -2.788 1.00 81.50 101 VAL A C 1
ATOM 796 O O . VAL A 1 101 ? -12.210 3.254 -3.386 1.00 81.50 101 VAL A O 1
ATOM 799 N N . ASP A 1 102 ? -11.428 1.814 -1.877 1.00 77.75 102 ASP A N 1
ATOM 800 C CA . ASP A 1 102 ? -10.240 2.636 -1.591 1.00 77.75 102 ASP A CA 1
ATOM 801 C C . ASP A 1 102 ? -9.301 2.728 -2.783 1.00 77.75 102 ASP A C 1
ATOM 803 O O . ASP A 1 102 ? -8.793 3.809 -3.046 1.00 77.75 102 ASP A O 1
ATOM 807 N N . SER A 1 103 ? -9.111 1.660 -3.555 1.00 74.81 103 SER A N 1
ATOM 808 C CA . SER A 1 103 ? -8.336 1.751 -4.799 1.00 74.81 103 SER A CA 1
ATOM 809 C C . SER A 1 103 ? -8.935 2.769 -5.779 1.00 74.81 103 SER A C 1
ATOM 811 O O . SER A 1 103 ? -8.213 3.407 -6.539 1.00 74.81 103 SER A O 1
ATOM 813 N N . PHE A 1 104 ? -10.254 2.965 -5.766 1.00 71.88 104 PHE A N 1
ATOM 814 C CA . PHE A 1 104 ? -10.903 3.986 -6.583 1.00 71.88 104 PHE A CA 1
ATOM 815 C C . PHE A 1 104 ? -10.697 5.401 -6.020 1.00 71.88 104 PHE A C 1
ATOM 817 O O . PHE A 1 104 ? -10.358 6.314 -6.769 1.00 71.88 104 PHE A O 1
ATOM 824 N N . PHE A 1 105 ? -10.863 5.590 -4.709 1.00 74.06 105 PHE A N 1
ATOM 825 C CA . PHE A 1 105 ? -10.829 6.919 -4.087 1.00 74.06 105 PHE A CA 1
ATOM 826 C C . PHE A 1 105 ? -9.435 7.410 -3.686 1.00 74.06 105 PHE A C 1
ATOM 828 O O . PHE A 1 105 ? -9.197 8.610 -3.712 1.00 74.06 105 PHE A O 1
ATOM 835 N N . LEU A 1 106 ? -8.534 6.520 -3.282 1.00 75.69 106 LEU A N 1
ATOM 836 C CA . LEU A 1 106 ? -7.269 6.851 -2.622 1.00 75.69 106 LEU A CA 1
ATOM 837 C C . LEU A 1 106 ? -6.029 6.523 -3.469 1.00 75.69 106 LEU A C 1
ATOM 839 O O . LEU A 1 106 ? -4.924 6.852 -3.043 1.00 75.69 106 LEU A O 1
ATOM 843 N N . ASP A 1 107 ? -6.177 5.894 -4.642 1.00 73.62 107 ASP A N 1
ATOM 844 C CA . ASP A 1 107 ? -5.067 5.682 -5.583 1.00 73.62 107 ASP A CA 1
ATOM 845 C C . ASP A 1 107 ? -4.872 6.926 -6.476 1.00 73.62 107 ASP A C 1
ATOM 847 O O . ASP A 1 107 ? -5.696 7.189 -7.349 1.00 73.62 107 ASP A O 1
ATOM 851 N N . PRO A 1 108 ? -3.775 7.694 -6.360 1.00 67.44 108 PRO A N 1
ATOM 852 C CA . PRO A 1 108 ? -3.534 8.834 -7.250 1.00 67.44 108 PRO A CA 1
ATOM 853 C C . PRO A 1 108 ? -3.405 8.417 -8.724 1.00 67.44 108 PRO A C 1
ATOM 855 O O . PRO A 1 108 ? -3.667 9.215 -9.629 1.00 67.44 108 PRO A O 1
ATOM 858 N N . VAL A 1 109 ? -3.018 7.161 -8.988 1.00 65.69 109 VAL A N 1
ATOM 859 C CA . VAL A 1 109 ? -2.958 6.599 -10.344 1.00 65.69 109 VAL A CA 1
ATOM 860 C C . VAL A 1 109 ? -4.350 6.548 -10.966 1.00 65.69 109 VAL A C 1
ATOM 862 O O . VAL A 1 109 ? -4.491 6.851 -12.154 1.00 65.69 109 VAL A O 1
ATOM 865 N N . SER A 1 110 ? -5.379 6.220 -10.176 1.00 60.81 110 SER A N 1
ATOM 866 C CA . SER A 1 110 ? -6.756 6.150 -10.670 1.00 60.81 110 SER A CA 1
ATOM 867 C C . SER A 1 110 ? -7.267 7.538 -11.080 1.00 60.81 110 SER A C 1
ATOM 869 O O . SER A 1 110 ? -7.966 7.666 -12.087 1.00 60.81 110 SER A O 1
ATOM 871 N N . TRP A 1 111 ? -6.824 8.596 -10.392 1.00 60.81 111 TRP A N 1
ATOM 872 C CA . TRP A 1 111 ? -7.188 9.985 -10.694 1.00 60.81 111 TRP A CA 1
ATOM 873 C C . TRP A 1 111 ? -6.442 10.550 -11.911 1.00 60.81 111 TRP A C 1
ATOM 875 O O . TRP A 1 111 ? -7.027 11.260 -12.727 1.00 60.81 111 TRP A O 1
ATOM 885 N N . LEU A 1 112 ? -5.153 10.235 -12.081 1.00 58.09 112 LEU A N 1
ATOM 886 C CA . LEU A 1 112 ? -4.363 10.724 -13.222 1.00 58.09 112 LEU A CA 1
ATOM 887 C C . LEU A 1 112 ? -4.769 10.066 -14.549 1.00 58.09 112 LEU A C 1
ATOM 889 O O . LEU A 1 112 ? -4.714 10.701 -15.605 1.00 58.09 112 LEU A O 1
ATOM 893 N N . GLN A 1 113 ? -5.201 8.805 -14.511 1.00 53.16 113 GLN A N 1
ATOM 894 C CA . GLN A 1 113 ? -5.657 8.076 -15.698 1.00 53.16 113 GLN A CA 1
ATOM 895 C C . GLN A 1 113 ? -7.101 8.419 -16.104 1.00 53.16 113 GLN A C 1
ATOM 897 O O . GLN A 1 113 ? -7.450 8.244 -17.274 1.00 53.16 113 GLN A O 1
ATOM 902 N N . TYR A 1 114 ? -7.901 8.986 -15.191 1.00 52.69 114 TYR A N 1
ATOM 903 C CA . TYR A 1 114 ? -9.252 9.497 -15.461 1.00 52.69 114 TYR A CA 1
ATOM 904 C C . TYR A 1 114 ? -9.272 10.545 -16.591 1.00 52.69 114 TYR A C 1
ATOM 906 O O . TYR A 1 114 ? -10.132 10.492 -17.466 1.00 52.69 114 TYR A O 1
ATOM 914 N N . ASN A 1 115 ? -8.274 11.436 -16.634 1.00 53.12 115 ASN A N 1
ATOM 915 C CA . ASN A 1 115 ? -8.270 12.594 -17.538 1.00 53.12 115 ASN A CA 1
ATOM 916 C C . ASN A 1 115 ? -7.619 12.356 -18.917 1.00 53.12 115 ASN A C 1
ATOM 918 O O . ASN A 1 115 ? -7.768 13.204 -19.793 1.00 53.12 115 ASN A O 1
ATOM 922 N N . LYS A 1 116 ? -6.883 11.250 -19.139 1.00 48.91 116 LYS A N 1
ATOM 923 C CA . LYS A 1 116 ? -6.062 11.066 -20.363 1.00 48.91 116 LYS A CA 1
ATOM 924 C C . LYS A 1 116 ? -6.453 9.913 -21.298 1.00 48.91 116 LYS A C 1
ATOM 926 O O . LYS A 1 116 ? -6.115 10.000 -22.472 1.00 48.91 116 LYS A O 1
ATOM 931 N N . PHE A 1 117 ? -7.128 8.857 -20.829 1.00 47.97 117 PHE A N 1
ATOM 932 C CA . PHE A 1 117 ? -7.321 7.624 -21.626 1.00 47.97 117 PHE A CA 1
ATOM 933 C C . PHE A 1 117 ? -8.749 7.054 -21.649 1.00 47.97 117 PHE A C 1
ATOM 935 O O . PHE A 1 117 ? -8.942 5.927 -22.090 1.00 47.97 117 PHE A O 1
ATOM 942 N N . GLY A 1 118 ? -9.763 7.821 -21.238 1.00 45.91 118 GLY A N 1
ATOM 943 C CA . GLY A 1 118 ? -11.153 7.365 -21.319 1.00 45.91 118 GLY A CA 1
ATOM 944 C C . GLY A 1 118 ? -11.480 6.283 -20.287 1.00 45.91 118 GLY A C 1
ATOM 945 O O . GLY A 1 118 ? -11.590 5.109 -20.613 1.00 45.91 118 GLY A O 1
ATOM 946 N N . GLY A 1 119 ? -11.673 6.723 -19.041 1.00 44.84 119 GLY A N 1
ATOM 947 C CA . GLY A 1 119 ? -12.547 6.086 -18.053 1.00 44.84 119 GLY A CA 1
ATOM 948 C C . GLY A 1 119 ? -12.205 4.657 -17.630 1.00 44.84 119 GLY A C 1
ATOM 949 O O . GLY A 1 119 ? -12.703 3.680 -18.189 1.00 44.84 119 GLY A O 1
ATOM 950 N N . TYR A 1 120 ? -11.494 4.526 -16.512 1.00 56.88 120 TYR A N 1
ATOM 951 C CA . TYR A 1 120 ? -11.454 3.272 -15.772 1.00 56.88 120 TYR A CA 1
ATOM 952 C C . TYR A 1 120 ? -12.730 3.077 -14.945 1.00 56.88 120 TYR A C 1
ATOM 954 O O . TYR A 1 120 ? -12.871 3.530 -13.814 1.00 56.88 120 TYR A O 1
ATOM 962 N N . SER A 1 121 ? -13.680 2.388 -15.579 1.00 59.38 121 SER A N 1
ATOM 963 C CA . SER A 1 121 ? -14.766 1.646 -14.938 1.00 59.38 121 SER A CA 1
ATOM 964 C C . SER A 1 121 ? -14.174 0.571 -14.015 1.00 59.38 121 SER A C 1
ATOM 966 O O . SER A 1 121 ? -13.120 0.030 -14.326 1.00 59.38 121 SER A O 1
ATOM 968 N N . TRP A 1 122 ? -14.860 0.185 -12.935 1.00 58.72 122 TRP A N 1
ATOM 969 C CA . TRP A 1 122 ? -14.509 -0.936 -12.035 1.00 58.72 122 TRP A CA 1
ATOM 970 C C . TRP A 1 122 ? -13.953 -2.194 -12.746 1.00 58.72 122 TRP A C 1
ATOM 972 O O . TRP A 1 122 ? -13.136 -2.929 -12.193 1.00 58.72 122 TRP A O 1
ATOM 982 N N . ARG A 1 123 ? -14.345 -2.411 -14.007 1.00 64.00 123 ARG A N 1
ATOM 983 C CA . ARG A 1 123 ? -13.845 -3.453 -14.915 1.00 64.00 123 ARG A CA 1
ATOM 984 C C . ARG A 1 123 ? -12.329 -3.443 -15.124 1.00 64.00 123 ARG A C 1
ATOM 986 O O . ARG A 1 123 ? -11.746 -4.505 -15.303 1.00 64.00 123 ARG A O 1
ATOM 993 N N . THR A 1 124 ? -11.683 -2.285 -15.146 1.00 66.88 124 THR A N 1
ATOM 994 C CA . THR A 1 124 ? -10.256 -2.188 -15.480 1.00 66.88 124 THR A CA 1
ATOM 995 C C . THR A 1 124 ? -9.358 -2.350 -14.274 1.00 66.88 124 THR A C 1
ATOM 997 O O . THR A 1 124 ? -8.323 -2.993 -14.395 1.00 66.88 124 THR A O 1
ATOM 1000 N N . THR A 1 125 ? -9.786 -1.885 -13.099 1.00 67.88 125 THR A N 1
ATOM 1001 C CA . THR A 1 125 ? -9.159 -2.265 -11.830 1.00 67.88 125 THR A CA 1
ATOM 1002 C C . THR A 1 125 ? -9.197 -3.780 -11.682 1.00 67.88 125 THR A C 1
ATOM 1004 O O . THR A 1 125 ? -8.159 -4.395 -11.463 1.00 67.88 125 THR A O 1
ATOM 1007 N N . LEU A 1 126 ? -10.359 -4.402 -11.925 1.00 71.25 126 LEU A N 1
ATOM 1008 C CA . LEU A 1 126 ? -10.468 -5.861 -11.952 1.00 71.25 126 LEU A CA 1
ATOM 1009 C C . LEU A 1 126 ? -9.528 -6.494 -12.985 1.00 71.25 126 LEU A C 1
ATOM 1011 O O . LEU A 1 126 ? -8.879 -7.481 -12.662 1.00 71.25 126 LEU A O 1
ATOM 1015 N N . ALA A 1 127 ? -9.424 -5.938 -14.195 1.00 71.88 127 ALA A N 1
ATOM 1016 C CA . ALA A 1 127 ? -8.540 -6.462 -15.237 1.00 71.88 127 ALA A CA 1
ATOM 1017 C C . ALA A 1 127 ? -7.049 -6.366 -14.865 1.00 71.88 127 ALA A C 1
ATOM 1019 O O . ALA A 1 127 ? -6.308 -7.318 -15.097 1.00 71.88 127 ALA A O 1
ATOM 1020 N N . ILE A 1 128 ? -6.613 -5.257 -14.258 1.00 71.56 128 ILE A N 1
ATOM 1021 C CA . ILE A 1 128 ? -5.233 -5.073 -13.783 1.00 71.56 128 ILE A CA 1
ATOM 1022 C C . ILE A 1 128 ? -4.941 -6.054 -12.649 1.00 71.56 128 ILE A C 1
ATOM 1024 O O . ILE A 1 128 ? -3.969 -6.797 -12.721 1.00 71.56 128 ILE A O 1
ATOM 1028 N N . THR A 1 129 ? -5.813 -6.134 -11.640 1.00 74.44 129 THR A N 1
ATOM 1029 C CA . THR A 1 129 ? -5.622 -7.078 -10.530 1.00 74.44 129 THR A CA 1
ATOM 1030 C C . THR A 1 129 ? -5.651 -8.531 -11.020 1.00 74.44 129 THR A C 1
ATOM 1032 O O . THR A 1 129 ? -4.883 -9.362 -10.541 1.00 74.44 129 THR A O 1
ATOM 1035 N N . ALA A 1 130 ? -6.496 -8.848 -12.004 1.00 77.50 130 ALA A N 1
ATOM 1036 C CA . ALA A 1 130 ? -6.555 -10.161 -12.638 1.00 77.50 130 ALA A CA 1
ATOM 1037 C C . ALA A 1 130 ? -5.242 -10.495 -13.359 1.00 77.50 130 ALA A C 1
ATOM 1039 O O . ALA A 1 130 ? -4.716 -11.597 -13.206 1.00 77.50 130 ALA A O 1
ATOM 1040 N N . TYR A 1 131 ? -4.691 -9.534 -14.101 1.00 77.50 131 TYR A N 1
ATOM 1041 C CA . TYR A 1 131 ? -3.403 -9.671 -14.771 1.00 77.50 131 TYR A CA 1
ATOM 1042 C C . TYR A 1 131 ? -2.255 -9.879 -13.774 1.00 77.50 131 TYR A C 1
ATOM 1044 O O . TYR A 1 131 ? -1.468 -10.815 -13.928 1.00 77.50 131 TYR A O 1
ATOM 1052 N N . ASP A 1 132 ? -2.194 -9.066 -12.718 1.00 75.81 132 ASP A N 1
ATOM 1053 C CA . ASP A 1 132 ? -1.175 -9.186 -11.674 1.00 75.81 132 ASP A CA 1
ATOM 1054 C C . ASP A 1 132 ? -1.261 -10.547 -10.978 1.00 75.81 132 ASP A C 1
ATOM 1056 O O . ASP A 1 132 ? -0.237 -11.201 -10.765 1.00 75.81 132 ASP A O 1
ATOM 1060 N N . LYS A 1 133 ? -2.481 -11.033 -10.709 1.00 79.50 133 LYS A N 1
ATOM 1061 C CA . LYS A 1 133 ? -2.688 -12.351 -10.105 1.00 79.50 133 LYS A CA 1
ATOM 1062 C C . LYS A 1 133 ? -2.244 -13.484 -11.022 1.00 79.50 133 LYS A C 1
ATOM 1064 O O . LYS A 1 133 ? -1.593 -14.418 -10.557 1.00 79.50 133 LYS A O 1
ATOM 1069 N N . PHE A 1 134 ? -2.537 -13.401 -12.319 1.00 80.06 134 PHE A N 1
ATOM 1070 C CA . PHE A 1 134 ? -2.040 -14.372 -13.295 1.00 80.06 134 PHE A CA 1
ATOM 1071 C C . PHE A 1 134 ? -0.513 -14.398 -13.355 1.00 80.06 134 PHE A C 1
ATOM 1073 O O . PHE A 1 134 ? 0.081 -15.476 -13.385 1.00 80.06 134 PHE A O 1
ATOM 1080 N N . ASN A 1 135 ? 0.122 -13.226 -13.350 1.00 77.56 135 ASN A N 1
ATOM 1081 C CA . ASN A 1 135 ? 1.574 -13.117 -13.368 1.00 77.56 135 ASN A CA 1
ATOM 1082 C C . ASN A 1 135 ? 2.204 -13.648 -12.066 1.00 77.56 135 ASN A C 1
ATOM 1084 O O . ASN A 1 135 ? 3.238 -14.306 -12.097 1.00 77.56 135 ASN A O 1
ATOM 1088 N N . GLU A 1 136 ? 1.567 -13.431 -10.917 1.00 80.50 136 GLU A N 1
ATOM 1089 C CA . GLU A 1 136 ? 2.010 -14.003 -9.644 1.00 80.50 136 GLU A CA 1
ATOM 1090 C C . GLU A 1 136 ? 1.918 -15.539 -9.653 1.00 80.50 136 GLU A C 1
ATOM 1092 O O . GLU A 1 136 ? 2.871 -16.232 -9.293 1.00 80.50 136 GLU A O 1
ATOM 1097 N N . LEU A 1 137 ? 0.788 -16.086 -10.109 1.00 81.44 137 LEU A N 1
ATOM 1098 C CA . LEU A 1 137 ? 0.558 -17.531 -10.168 1.00 81.44 137 LEU A CA 1
ATOM 1099 C C . LEU A 1 137 ? 1.498 -18.230 -11.156 1.00 81.44 137 LEU A C 1
ATOM 1101 O O . LEU A 1 137 ? 1.975 -19.334 -10.873 1.00 81.44 137 LEU A O 1
ATOM 1105 N N . SER A 1 138 ? 1.801 -17.600 -12.293 1.00 78.00 138 SER A N 1
ATOM 1106 C CA . SER A 1 138 ? 2.759 -18.145 -13.257 1.00 78.00 138 SER A CA 1
ATOM 1107 C C . SER A 1 138 ? 4.164 -18.213 -12.651 1.00 78.00 138 SER A C 1
ATOM 1109 O O . SER A 1 138 ? 4.801 -19.266 -12.711 1.00 78.00 138 SER A O 1
ATOM 1111 N N . LEU A 1 139 ? 4.607 -17.155 -11.963 1.00 77.44 139 LEU A N 1
ATOM 1112 C CA . LEU A 1 139 ? 5.898 -17.117 -11.271 1.00 77.4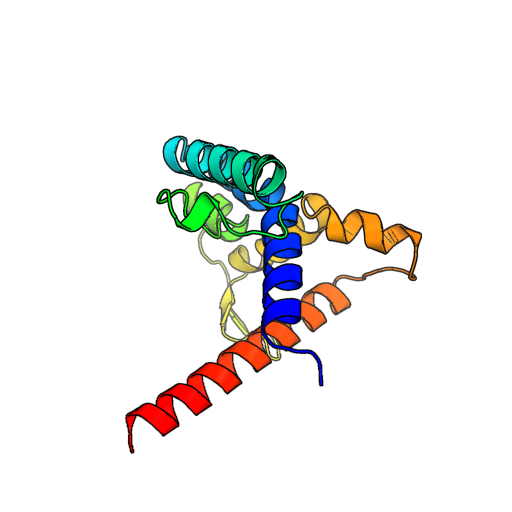4 139 LEU A CA 1
ATOM 1113 C C . LEU A 1 139 ? 5.982 -18.149 -10.144 1.00 77.44 139 LEU A C 1
ATOM 1115 O O . LEU A 1 139 ? 6.998 -18.830 -10.005 1.00 77.44 139 LEU A O 1
ATOM 1119 N N . GLN A 1 140 ? 4.917 -18.312 -9.356 1.00 78.00 140 GLN A N 1
ATOM 1120 C CA . GLN A 1 140 ? 4.864 -19.339 -8.313 1.00 78.00 140 GLN A CA 1
ATOM 1121 C C . GLN A 1 140 ? 4.953 -20.750 -8.903 1.00 78.00 140 GLN A C 1
ATOM 1123 O O . GLN A 1 140 ? 5.665 -21.597 -8.362 1.00 78.00 140 GLN A O 1
ATOM 1128 N N . THR A 1 141 ? 4.276 -20.998 -10.025 1.00 77.69 141 THR A N 1
ATOM 1129 C CA . THR A 1 141 ? 4.299 -22.296 -10.714 1.00 77.69 141 THR A CA 1
ATOM 1130 C C . THR A 1 141 ? 5.694 -22.604 -11.260 1.00 77.69 141 THR A C 1
ATOM 1132 O O . THR A 1 141 ? 6.209 -23.697 -11.029 1.00 77.69 141 THR A O 1
ATOM 1135 N N . ILE A 1 142 ? 6.344 -21.623 -11.893 1.00 77.06 142 ILE A N 1
ATOM 1136 C CA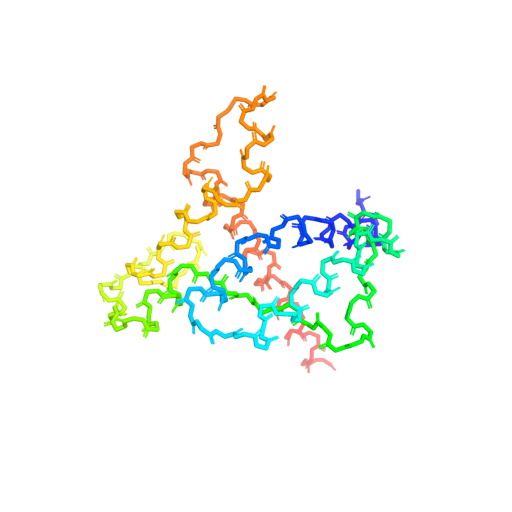 . ILE A 1 142 ? 7.713 -21.744 -12.419 1.00 77.06 142 ILE A CA 1
ATOM 1137 C C . ILE A 1 142 ? 8.718 -21.982 -11.283 1.00 77.06 142 ILE A C 1
ATOM 1139 O O . ILE A 1 142 ? 9.508 -22.921 -11.341 1.00 77.06 142 ILE A O 1
ATOM 1143 N N . ASN A 1 143 ? 8.659 -21.195 -10.204 1.00 77.69 143 ASN A N 1
ATOM 1144 C CA . ASN A 1 143 ? 9.558 -21.363 -9.057 1.00 77.69 143 ASN A CA 1
ATOM 1145 C C . ASN A 1 143 ? 9.348 -22.704 -8.343 1.00 77.69 143 ASN A C 1
ATOM 1147 O O . ASN A 1 143 ? 10.303 -23.309 -7.859 1.00 77.69 143 ASN A O 1
ATOM 1151 N N . LYS A 1 144 ? 8.106 -23.192 -8.277 1.00 78.75 144 LYS A N 1
ATOM 1152 C CA . LYS A 1 144 ? 7.790 -24.506 -7.707 1.00 78.75 144 LYS A CA 1
ATOM 1153 C C . LYS A 1 144 ? 8.286 -25.653 -8.591 1.00 78.75 144 LYS A C 1
ATOM 1155 O O . LYS A 1 144 ? 8.654 -26.689 -8.044 1.00 78.75 144 LYS A O 1
ATOM 1160 N N . ALA A 1 145 ? 8.314 -25.473 -9.912 1.00 73.56 145 ALA A N 1
ATOM 1161 C CA . ALA A 1 145 ? 8.916 -26.423 -10.843 1.00 73.56 145 ALA A CA 1
ATOM 1162 C C . ALA A 1 145 ? 10.449 -26.458 -10.699 1.00 73.56 145 ALA A C 1
ATOM 1164 O O . ALA A 1 145 ? 11.003 -27.535 -10.511 1.00 73.56 145 ALA A O 1
ATOM 1165 N N . ASN A 1 146 ? 11.108 -25.294 -10.648 1.00 73.38 146 ASN A N 1
ATOM 1166 C CA . ASN A 1 146 ? 12.566 -25.191 -10.477 1.00 73.38 146 ASN A CA 1
ATOM 1167 C C . ASN A 1 146 ? 13.082 -25.677 -9.112 1.00 73.38 146 ASN A C 1
ATOM 1169 O O . ASN A 1 146 ? 14.238 -26.055 -9.009 1.00 73.38 146 ASN A O 1
ATOM 1173 N N . ARG A 1 147 ? 12.265 -25.678 -8.048 1.00 66.69 147 ARG A N 1
ATOM 1174 C CA . ARG A 1 147 ? 12.658 -26.254 -6.742 1.00 66.69 147 ARG A CA 1
ATOM 1175 C C . ARG A 1 147 ? 12.596 -27.786 -6.689 1.00 66.69 147 ARG A C 1
ATOM 1177 O O . ARG A 1 147 ? 12.984 -28.357 -5.674 1.00 66.69 147 ARG A O 1
ATOM 1184 N N . LYS A 1 148 ? 12.023 -28.443 -7.703 1.00 58.66 148 LYS A N 1
ATOM 1185 C CA . LYS A 1 148 ? 11.859 -29.907 -7.759 1.00 58.66 148 LYS A CA 1
ATOM 1186 C C . LYS A 1 148 ? 12.873 -30.609 -8.674 1.00 58.66 148 LYS A C 1
ATOM 1188 O O . LYS A 1 148 ? 12.854 -31.836 -8.728 1.00 58.66 148 LYS A O 1
ATOM 1193 N N . THR A 1 149 ? 13.710 -29.848 -9.367 1.00 52.28 149 THR A N 1
ATOM 1194 C CA . THR A 1 149 ? 14.866 -30.290 -10.163 1.00 52.28 149 THR A CA 1
ATOM 1195 C C . THR A 1 149 ? 16.143 -29.893 -9.453 1.00 52.28 149 THR A C 1
ATOM 1197 O O . THR A 1 149 ? 17.069 -30.725 -9.417 1.00 52.28 149 THR A O 1
#

Radius of gyration: 16.82 Å; chains: 1; bounding box: 38×43×39 Å

InterPro domains:
  IPR007428 MlaA lipoprotein [PF04333] (2-135)
  IPR007428 MlaA lipoprotein [PR01805] (38-55)
  IPR007428 MlaA lipoprotein [PR01805] (74-91)
  IPR007428 MlaA lipoprotein [PTHR30035] (2-118)

pLDDT: mean 78.83, std 10.57, range [44.84, 90.88]

Secondary structure (DSSP, 8-state):
---HHHHHHHHHHHHHHTHHHHHHHHHHTT-HHHHHHHHHHHHHHHHTTTTTTS--GGGGT-PPP---HHHHHHHTT----SEEEETTTEEEETGGGGHHHHHHHH-HHHHHHHTTTT---HHHHHHHHHHHHHHHHHHHHHHHHHTT-

Organism: NCBI:txid412755

Foldseek 3Di:
DDDPLVVLLVVQLQVLLLLQQQLVLCVLLVVVVLNVLSVVQSVCCCPVVVHRSDRPSVVVVSDHDPGHQLVSVVSVPDDQDDWDQDVQLGTGGPSRCNRLVCCCVGRVVNVVCCPPPPDDDSVVVVVVSSVVSVVVVVVVVVVVVVVVD

Sequence (149 aa):
FIPVEFRTVISNFFYNLRFPIRFVNSLLQFKGIKATKELGGFLLNSTVGLAGLGEVASHWDLKPSPEDLGQTLGYWGAGNGFYIMYPILGPSSLRDSARFVDSFFLDPVSWLQYNKFGGYSWRTTLAITAYDKFNELSLQTINKANRKT